Protein AF-A0A942T7S8-F1 (afdb_monomer_lite)

Organism: NCBI:txid2833578

Sequence (49 aa):
MKIGEVLQVIADCPQSFRSVPEEAVKHGYKLLAEPKKVGQDIYFYIKVV

Foldseek 3Di:
DDAFDKDKDKDQDPCCQPPVCVVCVVQQKDWPDRWDDDPRIIITIIGRD

Secondary structure (DSSP, 8-state):
--TT-EEEEEE-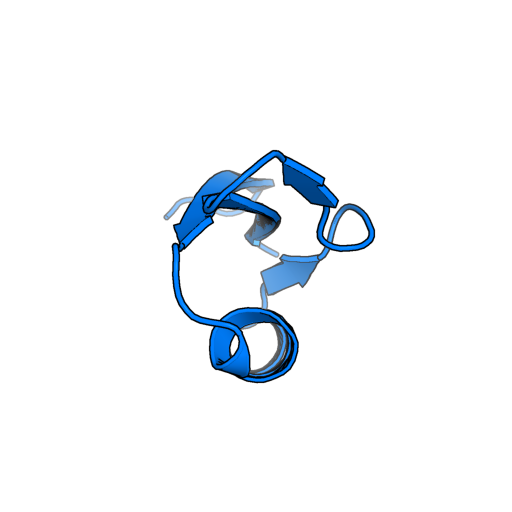-TTHHHHHHHHHHHTTEEE-S--EEETTEEEEEEEE-

Structure (mmCIF, N/CA/C/O backbone):
data_AF-A0A942T7S8-F1
#
_entry.id   AF-A0A942T7S8-F1
#
loop_
_atom_site.group_PDB
_atom_site.id
_atom_site.type_symbol
_atom_site.label_atom_id
_atom_site.label_alt_id
_atom_site.label_comp_id
_atom_site.label_asym_id
_atom_site.label_entity_id
_atom_site.label_seq_id
_atom_site.pdbx_PDB_ins_code
_atom_site.Cartn_x
_atom_site.Cartn_y
_atom_site.Cartn_z
_atom_site.occupancy
_atom_site.B_iso_or_equiv
_atom_site.auth_seq_id
_atom_site.auth_comp_id
_atom_site.auth_asym_id
_atom_site.auth_atom_id
_atom_site.pdbx_PDB_model_num
ATOM 1 N N . MET A 1 1 ? -5.362 13.383 7.884 1.00 84.69 1 MET A N 1
ATOM 2 C CA . MET A 1 1 ? -6.142 12.601 6.902 1.00 84.69 1 MET A CA 1
ATOM 3 C C . MET A 1 1 ? -7.473 12.262 7.553 1.00 84.69 1 MET A C 1
ATOM 5 O O . MET A 1 1 ? -7.502 12.117 8.773 1.00 84.69 1 MET A O 1
ATOM 9 N N . LYS A 1 2 ? -8.570 12.232 6.800 1.00 93.81 2 LYS A N 1
ATOM 10 C CA . LYS A 1 2 ? -9.911 11.971 7.348 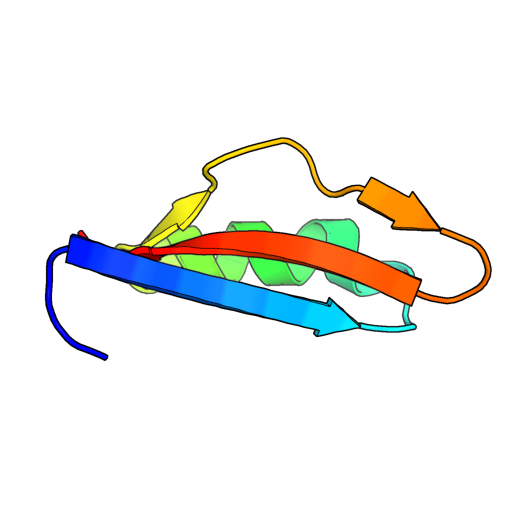1.00 93.81 2 LYS A CA 1
ATOM 11 C C . LYS A 1 2 ? -10.190 10.470 7.362 1.00 93.81 2 LYS A C 1
ATOM 13 O O . LYS A 1 2 ? -9.773 9.769 6.448 1.00 93.81 2 LYS A O 1
ATOM 18 N N . ILE A 1 3 ? -10.924 9.984 8.363 1.00 96.06 3 ILE A N 1
ATOM 19 C CA . ILE A 1 3 ? -11.367 8.582 8.399 1.00 96.06 3 ILE A CA 1
ATOM 20 C C . ILE A 1 3 ? -12.128 8.262 7.107 1.00 96.06 3 ILE A C 1
ATOM 22 O O . ILE A 1 3 ? -12.997 9.022 6.679 1.00 96.06 3 ILE A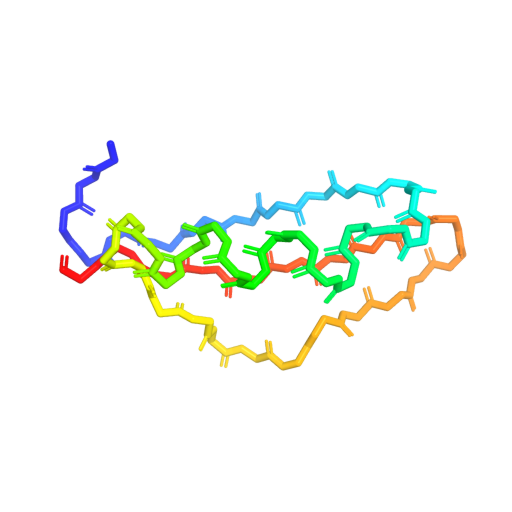 O 1
ATOM 26 N N . GLY A 1 4 ? -11.771 7.147 6.473 1.00 95.50 4 GLY A N 1
ATOM 27 C CA . GLY A 1 4 ? -12.337 6.699 5.205 1.00 95.50 4 GLY A CA 1
ATOM 28 C C . GLY A 1 4 ? -11.643 7.236 3.949 1.00 95.50 4 GLY A C 1
ATOM 29 O O . GLY A 1 4 ? -11.909 6.707 2.870 1.00 95.50 4 GLY A O 1
ATOM 30 N N . GLU A 1 5 ? -10.754 8.226 4.071 1.00 97.56 5 GLU A N 1
AT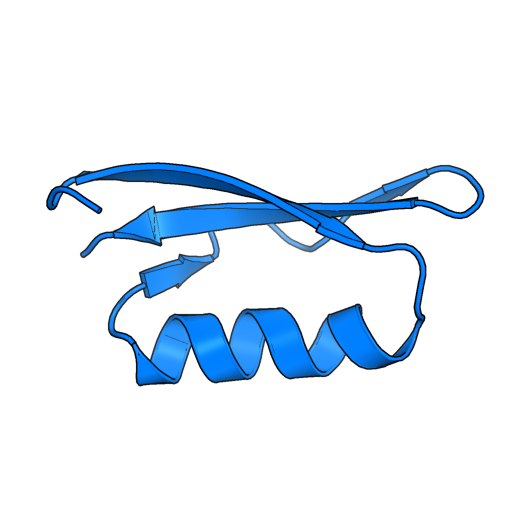OM 31 C CA . GLU A 1 5 ? -9.991 8.794 2.954 1.00 97.56 5 GLU A CA 1
ATOM 32 C C . GLU A 1 5 ? -9.008 7.772 2.368 1.00 97.56 5 GLU A C 1
ATOM 34 O O . GLU A 1 5 ? -8.396 6.989 3.100 1.00 97.56 5 GLU A O 1
ATOM 39 N N . VAL A 1 6 ? -8.864 7.785 1.040 1.00 97.81 6 VAL A N 1
ATOM 40 C CA . VAL A 1 6 ? -7.898 6.961 0.304 1.00 97.81 6 VAL A CA 1
ATOM 41 C C . VAL A 1 6 ? -6.760 7.843 -0.175 1.00 97.81 6 VAL A C 1
ATOM 43 O O . VAL A 1 6 ? -6.995 8.885 -0.782 1.00 97.81 6 VAL A O 1
ATOM 46 N N . LEU A 1 7 ? -5.533 7.400 0.069 1.00 97.31 7 LEU A N 1
ATOM 47 C CA . LEU A 1 7 ? -4.321 8.120 -0.287 1.00 97.31 7 LEU A CA 1
ATOM 48 C C . LEU A 1 7 ? -3.432 7.248 -1.155 1.00 97.31 7 LEU A C 1
ATOM 50 O O . LEU A 1 7 ? -3.320 6.037 -0.942 1.00 97.31 7 LEU A O 1
ATOM 54 N N . GLN A 1 8 ? -2.779 7.895 -2.113 1.00 97.69 8 GLN A N 1
ATOM 55 C CA . GLN A 1 8 ? -1.744 7.290 -2.928 1.00 97.69 8 GLN A CA 1
ATOM 56 C C . GLN A 1 8 ? -0.382 7.740 -2.407 1.00 97.69 8 GLN A C 1
ATOM 58 O O . GLN A 1 8 ? -0.123 8.937 -2.292 1.00 97.69 8 GLN A O 1
ATOM 63 N N . VAL A 1 9 ? 0.486 6.779 -2.112 1.00 97.69 9 VAL A N 1
ATOM 64 C CA . VAL A 1 9 ? 1.902 7.033 -1.833 1.00 97.69 9 VAL A CA 1
ATOM 65 C C . VAL A 1 9 ? 2.687 6.602 -3.063 1.00 97.69 9 VAL A C 1
ATOM 67 O O . VAL A 1 9 ? 2.473 5.502 -3.573 1.00 97.69 9 VAL A O 1
ATOM 70 N N . ILE A 1 10 ? 3.570 7.472 -3.545 1.00 97.81 10 ILE A N 1
ATOM 71 C CA . ILE A 1 10 ? 4.476 7.200 -4.662 1.00 97.81 10 ILE A CA 1
ATOM 72 C C . ILE A 1 10 ? 5.893 7.313 -4.111 1.00 97.81 10 ILE A C 1
ATOM 74 O O . ILE A 1 10 ? 6.225 8.311 -3.474 1.00 97.81 10 ILE A O 1
ATOM 78 N N . ALA A 1 11 ? 6.702 6.280 -4.310 1.00 97.56 11 ALA A N 1
ATOM 79 C CA . ALA A 1 11 ? 8.087 6.234 -3.859 1.00 97.56 11 ALA A CA 1
ATOM 80 C C . ALA A 1 11 ? 8.982 5.649 -4.953 1.00 97.56 11 ALA A C 1
ATOM 82 O O . ALA A 1 11 ? 8.511 4.890 -5.787 1.00 97.56 11 ALA A O 1
ATOM 83 N N . ASP A 1 12 ? 10.274 5.942 -4.918 1.00 96.75 12 ASP A N 1
ATOM 84 C CA . ASP A 1 12 ? 11.270 5.485 -5.898 1.00 96.75 12 ASP A CA 1
ATOM 85 C C . ASP A 1 12 ? 12.328 4.542 -5.288 1.00 96.75 12 ASP A C 1
ATOM 87 O O . ASP A 1 12 ? 13.230 4.049 -5.969 1.00 96.75 12 ASP A O 1
ATOM 91 N N . CYS A 1 13 ? 12.218 4.245 -3.988 1.00 94.94 13 CYS A N 1
ATOM 92 C CA . CYS A 1 13 ? 13.200 3.461 -3.249 1.00 94.94 13 CYS A CA 1
ATOM 93 C C . CYS A 1 13 ? 12.707 2.023 -2.965 1.00 94.94 13 CYS A C 1
ATOM 95 O O . CYS A 1 13 ? 11.599 1.837 -2.457 1.00 94.94 13 CYS A O 1
ATOM 97 N N . PRO A 1 14 ? 13.518 0.968 -3.196 1.00 94.50 14 PRO A N 1
ATOM 98 C CA . PRO A 1 14 ? 13.102 -0.419 -2.945 1.00 94.50 14 PRO A CA 1
ATOM 99 C C . PRO A 1 14 ? 12.699 -0.717 -1.494 1.00 94.50 14 PRO A C 1
ATOM 101 O O . PRO A 1 14 ? 11.882 -1.598 -1.248 1.00 94.50 14 PRO A O 1
ATOM 104 N N . GLN A 1 15 ? 13.243 0.024 -0.524 1.00 96.81 15 GLN A N 1
ATOM 105 C CA . GLN A 1 15 ? 12.909 -0.138 0.895 1.00 96.81 15 GLN A CA 1
ATOM 106 C C . GLN A 1 15 ? 11.439 0.197 1.200 1.00 96.81 15 GLN A C 1
ATOM 108 O O . GLN A 1 15 ? 10.873 -0.355 2.146 1.00 96.81 15 GLN A O 1
ATOM 113 N N . SER A 1 16 ? 10.803 1.038 0.374 1.00 97.50 16 SER A N 1
ATOM 114 C CA . SER A 1 16 ? 9.400 1.438 0.542 1.00 97.50 16 SER A CA 1
ATOM 115 C C . SER A 1 16 ? 8.420 0.266 0.482 1.00 97.50 16 SER A C 1
ATOM 117 O O . SER A 1 16 ? 7.399 0.308 1.164 1.00 97.50 16 SER A O 1
ATOM 119 N N . PHE A 1 17 ? 8.749 -0.818 -0.238 1.00 96.44 17 PHE A N 1
ATOM 120 C CA . PHE A 1 17 ? 7.939 -2.044 -0.269 1.00 96.44 17 PHE A CA 1
ATOM 121 C C . PHE A 1 17 ? 7.669 -2.616 1.121 1.00 96.44 17 PHE A C 1
ATOM 123 O O . PHE A 1 17 ? 6.642 -3.257 1.332 1.00 96.44 17 PHE A O 1
ATOM 130 N N . ARG A 1 18 ? 8.594 -2.386 2.056 1.00 96.25 18 ARG A N 1
ATOM 131 C CA . ARG A 1 18 ? 8.476 -2.831 3.438 1.00 96.25 18 ARG A CA 1
ATOM 132 C C . ARG A 1 18 ? 8.021 -1.709 4.362 1.00 96.25 18 ARG A C 1
ATOM 134 O O . ARG A 1 18 ? 7.084 -1.907 5.128 1.00 96.25 18 ARG A O 1
ATOM 141 N N . SER A 1 19 ? 8.661 -0.542 4.287 1.00 97.81 19 SER A N 1
ATOM 142 C CA . SER A 1 19 ? 8.403 0.529 5.253 1.00 97.81 19 SER A CA 1
ATOM 143 C C . SER A 1 19 ? 7.009 1.137 5.112 1.00 97.81 19 SER A C 1
ATOM 145 O O . SER A 1 19 ? 6.371 1.398 6.127 1.00 97.81 19 SER A O 1
ATOM 147 N N . VAL A 1 20 ? 6.485 1.317 3.892 1.00 97.75 20 VAL A N 1
ATOM 148 C CA . VAL A 1 20 ? 5.168 1.949 3.701 1.00 97.75 20 VAL A CA 1
ATOM 149 C C . VAL A 1 20 ? 4.034 1.084 4.270 1.00 97.75 20 VAL A C 1
ATOM 151 O O . VAL A 1 20 ? 3.233 1.623 5.035 1.00 97.75 20 VAL A O 1
ATOM 154 N N . PRO A 1 21 ? 3.945 -0.235 3.992 1.00 97.00 21 PRO A N 1
ATOM 155 C CA . PRO A 1 21 ? 2.935 -1.080 4.629 1.00 97.00 21 PRO A CA 1
ATOM 156 C C . PRO A 1 21 ? 3.074 -1.166 6.153 1.00 97.00 21 PRO A C 1
ATOM 158 O O . PRO A 1 21 ? 2.063 -1.098 6.851 1.00 97.00 21 PRO A O 1
ATOM 161 N N . GLU A 1 22 ? 4.300 -1.289 6.676 1.00 97.69 22 GLU A N 1
ATOM 162 C CA . GLU A 1 22 ? 4.541 -1.349 8.125 1.00 97.69 22 GLU A CA 1
ATOM 163 C C . GLU A 1 22 ? 4.069 -0.063 8.824 1.00 97.69 22 GLU A C 1
ATOM 165 O O . GLU A 1 22 ? 3.339 -0.126 9.815 1.00 97.69 22 GLU A O 1
ATOM 170 N N . GLU A 1 23 ? 4.426 1.105 8.288 1.00 97.38 23 GLU A N 1
ATOM 171 C CA . GLU A 1 23 ? 4.007 2.392 8.846 1.00 97.38 23 GLU A CA 1
ATOM 172 C C . GLU A 1 23 ? 2.506 2.631 8.677 1.00 97.38 23 GLU A C 1
ATOM 174 O O . GLU A 1 23 ? 1.871 3.141 9.600 1.00 97.38 23 GLU A O 1
ATOM 179 N N . ALA A 1 24 ? 1.910 2.214 7.555 1.00 96.69 24 ALA A N 1
ATOM 180 C CA . ALA A 1 24 ? 0.467 2.301 7.356 1.00 96.69 24 ALA A CA 1
ATOM 181 C C . ALA A 1 24 ? -0.286 1.562 8.474 1.00 96.69 24 ALA A C 1
ATOM 183 O O . ALA A 1 24 ? -1.157 2.149 9.110 1.00 96.69 24 ALA A O 1
ATOM 184 N N . VAL A 1 25 ? 0.103 0.321 8.785 1.00 95.50 25 VAL A N 1
ATOM 185 C CA . VAL A 1 25 ? -0.520 -0.459 9.867 1.00 95.50 25 VAL A CA 1
ATOM 186 C C . VAL A 1 25 ? -0.321 0.209 11.230 1.00 95.50 25 VAL A C 1
ATOM 188 O O . VAL A 1 25 ? -1.281 0.316 11.993 1.00 95.50 25 VAL A O 1
ATOM 191 N N . LYS A 1 26 ? 0.886 0.711 11.535 1.00 97.06 26 LYS A N 1
ATOM 192 C CA . LYS A 1 26 ? 1.164 1.415 12.806 1.00 97.06 26 LYS A CA 1
ATOM 193 C C . LYS A 1 26 ? 0.288 2.651 13.012 1.00 97.06 26 LYS A C 1
ATOM 195 O O . LYS A 1 26 ? -0.059 2.959 14.148 1.00 97.06 26 LYS A O 1
ATOM 200 N N . HIS A 1 27 ? -0.081 3.337 11.933 1.00 95.44 27 HIS A N 1
ATOM 201 C CA . HIS A 1 27 ? -0.912 4.542 11.973 1.00 95.44 27 HIS A CA 1
ATOM 202 C C . HIS A 1 27 ? -2.417 4.252 11.853 1.00 95.44 27 HIS A C 1
ATOM 204 O O . HIS A 1 27 ? -3.209 5.184 11.722 1.00 95.44 27 HIS A O 1
ATOM 210 N N . GLY A 1 28 ? -2.827 2.979 11.906 1.00 95.06 28 GLY A N 1
ATOM 211 C CA . GLY A 1 28 ? -4.232 2.589 11.786 1.00 95.06 28 GLY A CA 1
ATOM 212 C C . GLY A 1 28 ? -4.762 2.676 10.356 1.00 95.06 28 GLY A C 1
ATOM 213 O O . GLY A 1 28 ? -5.960 2.803 10.143 1.00 95.06 28 GLY A O 1
ATOM 214 N N . TYR A 1 29 ? -3.893 2.629 9.349 1.00 98.00 29 TYR A N 1
ATOM 215 C CA . TYR A 1 29 ? -4.293 2.618 7.948 1.00 98.00 29 TYR A CA 1
ATOM 216 C C . TYR A 1 29 ? -4.316 1.195 7.402 1.00 98.00 29 TYR A C 1
ATOM 218 O O . TYR A 1 29 ? -3.601 0.298 7.849 1.00 98.00 29 TYR A O 1
ATOM 226 N N . LYS A 1 30 ? -5.142 0.992 6.380 1.00 97.62 30 LYS A N 1
ATOM 227 C CA . LYS A 1 30 ? -5.273 -0.278 5.673 1.00 97.62 30 LYS A CA 1
ATOM 228 C C . LYS A 1 30 ? -4.681 -0.167 4.276 1.00 97.62 30 LYS A C 1
ATOM 230 O O . LYS A 1 30 ? -5.096 0.695 3.505 1.00 97.62 30 LYS A O 1
ATOM 235 N N . LEU A 1 31 ? -3.774 -1.078 3.926 1.00 97.62 31 LEU A N 1
ATOM 236 C CA . LEU A 1 31 ? -3.323 -1.252 2.546 1.00 97.62 31 LEU A CA 1
ATOM 237 C C . LEU A 1 31 ? -4.494 -1.785 1.702 1.00 97.62 31 LEU A C 1
ATOM 239 O O . LEU A 1 31 ? -5.142 -2.764 2.078 1.00 97.62 31 LEU A O 1
ATOM 243 N N . LEU A 1 32 ? -4.799 -1.121 0.589 1.00 97.44 32 LEU A N 1
ATOM 244 C CA . LEU A 1 32 ? -5.932 -1.481 -0.270 1.00 97.44 32 LEU A CA 1
ATOM 245 C C . LEU A 1 32 ? -5.576 -2.519 -1.337 1.00 97.44 32 LEU A C 1
ATOM 247 O O . LEU A 1 32 ? -6.457 -3.244 -1.792 1.00 97.44 32 LEU A O 1
ATOM 251 N N . ALA A 1 33 ? -4.308 -2.580 -1.733 1.00 95.00 33 ALA A N 1
ATOM 252 C CA . ALA A 1 33 ? -3.786 -3.505 -2.731 1.00 95.00 33 ALA A CA 1
ATOM 253 C C . ALA A 1 33 ? -2.291 -3.743 -2.491 1.00 95.00 33 ALA A C 1
ATOM 255 O O . ALA A 1 33 ? -1.645 -2.963 -1.786 1.00 95.00 33 ALA A O 1
ATOM 256 N N . GLU A 1 34 ? -1.737 -4.790 -3.102 1.00 95.75 34 GLU A N 1
ATOM 257 C CA . GLU A 1 34 ? -0.287 -4.988 -3.121 1.00 95.75 34 GLU A CA 1
ATOM 258 C C . GLU A 1 34 ? 0.417 -3.810 -3.826 1.00 95.75 34 GLU A C 1
ATOM 260 O O . GLU A 1 34 ? -0.123 -3.271 -4.802 1.00 95.75 34 GLU A O 1
ATOM 265 N N . PRO A 1 35 ? 1.608 -3.386 -3.361 1.00 96.62 35 PRO A N 1
ATOM 266 C CA . PRO A 1 35 ? 2.333 -2.288 -3.987 1.00 96.62 35 PRO A CA 1
ATOM 267 C C . PRO A 1 35 ? 2.701 -2.612 -5.435 1.00 96.62 35 PRO A C 1
ATOM 269 O O . PRO A 1 35 ? 3.211 -3.693 -5.734 1.00 96.62 35 PRO A O 1
ATOM 272 N N . LYS A 1 36 ? 2.495 -1.657 -6.343 1.00 97.06 36 LYS A N 1
ATOM 273 C CA . LYS A 1 36 ? 2.785 -1.834 -7.771 1.00 97.06 36 LYS A CA 1
ATOM 274 C C . LYS A 1 36 ? 4.021 -1.039 -8.160 1.00 97.06 36 LYS A C 1
ATOM 276 O O . LYS A 1 36 ? 4.018 0.178 -8.029 1.00 97.06 36 LYS A O 1
ATOM 281 N N . LYS A 1 37 ? 5.043 -1.696 -8.709 1.00 97.00 37 LYS A N 1
ATOM 282 C CA . LYS A 1 37 ? 6.197 -1.014 -9.312 1.00 97.00 37 LYS A CA 1
ATOM 283 C C . LYS A 1 37 ? 5.970 -0.762 -10.798 1.00 97.00 37 LYS A C 1
ATOM 285 O O . LYS A 1 37 ? 5.598 -1.679 -11.528 1.00 97.00 37 LYS A O 1
ATOM 290 N N . VAL A 1 38 ? 6.221 0.464 -11.244 1.00 96.75 38 VAL A N 1
ATOM 291 C CA . VAL A 1 38 ? 6.194 0.869 -12.653 1.00 96.75 38 VAL A CA 1
ATOM 292 C C . VAL A 1 38 ? 7.448 1.690 -12.932 1.00 96.75 38 VAL A C 1
ATOM 294 O O . VAL A 1 38 ? 7.574 2.824 -12.488 1.00 96.75 38 VAL A O 1
ATOM 297 N N . GLY A 1 39 ? 8.401 1.106 -13.659 1.00 95.00 39 GLY A N 1
ATOM 298 C CA . GLY A 1 39 ? 9.704 1.737 -13.863 1.00 95.00 39 GLY A CA 1
ATOM 299 C C . GLY A 1 39 ? 10.454 1.909 -12.539 1.00 95.00 39 GLY A C 1
ATOM 300 O O . GLY A 1 39 ? 10.727 0.922 -11.848 1.00 95.00 39 GLY A O 1
ATOM 301 N N . GLN A 1 40 ? 10.808 3.152 -12.212 1.00 95.31 40 GLN A N 1
ATOM 302 C CA . GLN A 1 40 ? 11.465 3.509 -10.951 1.00 95.31 40 GLN A CA 1
ATOM 303 C C . GLN A 1 40 ? 10.464 3.727 -9.811 1.00 95.31 40 GLN A C 1
ATOM 305 O O . GLN A 1 40 ? 10.827 3.528 -8.656 1.00 95.31 40 GLN A O 1
ATOM 310 N N . ASP A 1 41 ? 9.207 4.019 -10.138 1.00 97.88 41 ASP A N 1
ATOM 311 C CA . ASP A 1 41 ? 8.176 4.342 -9.160 1.00 97.88 41 ASP A CA 1
ATOM 312 C C . ASP A 1 41 ? 7.522 3.091 -8.574 1.00 97.88 41 ASP A C 1
ATOM 314 O O . ASP A 1 41 ? 7.349 2.060 -9.231 1.00 97.88 41 ASP A O 1
ATOM 318 N N . ILE A 1 42 ? 7.078 3.218 -7.333 1.00 98.25 42 ILE A N 1
ATOM 319 C CA . I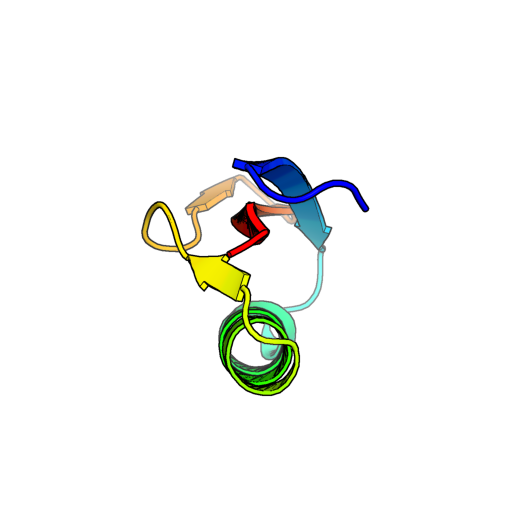LE A 1 42 ? 6.343 2.232 -6.557 1.00 98.25 42 ILE A CA 1
ATOM 320 C C . ILE A 1 42 ? 5.114 2.934 -5.990 1.00 98.25 42 ILE A C 1
ATOM 322 O O . ILE A 1 42 ? 5.214 3.956 -5.313 1.00 98.25 42 ILE A O 1
ATOM 326 N N . TYR A 1 43 ? 3.950 2.368 -6.272 1.00 98.31 43 TYR A N 1
ATOM 327 C CA . TYR A 1 43 ? 2.652 2.927 -5.935 1.00 98.31 43 TYR A CA 1
ATOM 328 C C . TYR A 1 43 ? 2.006 2.107 -4.825 1.00 98.31 43 TYR A C 1
ATOM 330 O O . TYR A 1 43 ? 1.859 0.887 -4.945 1.00 98.31 43 TYR A O 1
ATOM 338 N N . PHE A 1 44 ? 1.559 2.794 -3.780 1.00 98.44 44 PHE A N 1
ATOM 339 C CA . PHE A 1 44 ? 0.807 2.228 -2.667 1.00 98.44 44 PHE A CA 1
ATOM 340 C C . PHE A 1 44 ? -0.535 2.941 -2.562 1.00 98.44 44 PHE A C 1
ATOM 342 O O . PHE A 1 44 ? -0.609 4.159 -2.723 1.00 98.44 44 PHE A O 1
ATOM 349 N N . TYR A 1 45 ? -1.583 2.194 -2.228 1.00 98.19 45 TYR A N 1
ATOM 350 C CA . TYR A 1 45 ? -2.884 2.757 -1.890 1.00 98.19 45 TYR A CA 1
ATOM 351 C C . TYR A 1 45 ? -3.232 2.378 -0.459 1.00 98.19 45 TYR A C 1
ATOM 353 O O . TYR A 1 45 ? -3.301 1.192 -0.126 1.00 98.19 45 TYR A O 1
ATOM 361 N N . ILE A 1 46 ? -3.451 3.386 0.378 1.00 98.12 46 ILE A N 1
ATOM 362 C CA . ILE A 1 46 ? -3.815 3.221 1.786 1.00 98.12 46 ILE A CA 1
ATOM 363 C C . ILE A 1 46 ? -5.151 3.896 2.063 1.00 98.12 46 ILE A C 1
ATOM 365 O O . ILE A 1 46 ? -5.484 4.911 1.455 1.00 9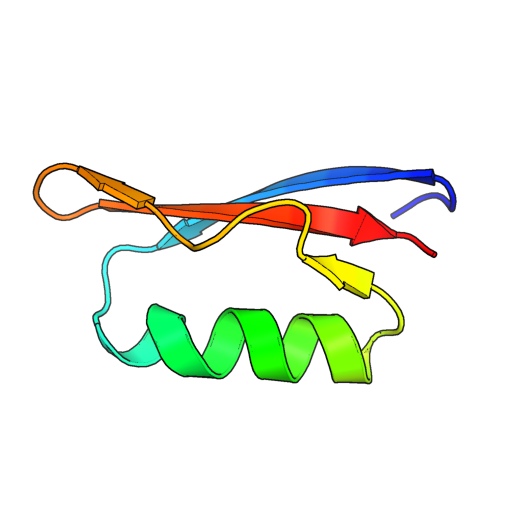8.12 46 ILE A O 1
ATOM 369 N N . LYS A 1 47 ? -5.915 3.335 2.995 1.00 98.19 47 LYS A N 1
ATOM 370 C CA . LYS A 1 47 ? -7.152 3.919 3.507 1.00 98.19 47 LYS A CA 1
ATOM 371 C C . LYS A 1 47 ? -7.012 4.212 4.988 1.00 98.19 47 LYS A C 1
ATOM 373 O O . LYS A 1 47 ? -6.601 3.334 5.743 1.00 98.19 47 LYS A O 1
ATOM 378 N N . VAL A 1 48 ? -7.402 5.412 5.393 1.00 97.31 48 VAL A N 1
ATOM 379 C CA . VAL A 1 48 ? -7.497 5.790 6.805 1.00 97.31 48 VAL A CA 1
ATOM 380 C C . VAL A 1 48 ? -8.666 5.037 7.436 1.00 97.31 48 VAL A C 1
ATOM 382 O O . VAL A 1 48 ? -9.793 5.144 6.935 1.00 97.31 48 VAL A O 1
ATOM 385 N N . VAL A 1 49 ? -8.403 4.264 8.491 1.00 93.19 49 VAL A N 1
ATOM 386 C CA . VAL A 1 49 ? -9.424 3.512 9.242 1.00 93.19 49 VAL A CA 1
ATOM 387 C C . VAL A 1 49 ? -9.726 4.212 10.557 1.00 93.19 49 VAL A C 1
ATOM 389 O O . VAL A 1 49 ? -8.801 4.830 11.125 1.00 93.19 49 VAL A O 1
#

Radius of gyration: 10.43 Å; chains: 1; bounding box: 26×18×27 Å

InterPro domains:
  IPR001455 TusA-like domain [PF01206] (1-47)
  IPR036868 TusA-like domain superfamily [G3DSA:3.30.110.40] (1-47)
  IPR036868 TusA-like domain superfamily [SSF64307] (1-47)

pLDDT: mean 96.55, std 2.12, range [84.69, 98.44]